Protein AF-A0A6S6XK52-F1 (afdb_monomer)

pLDDT: mean 87.44, std 11.64, range [36.91, 97.69]

Sequence (157 aa):
MDIIHEFITNQDIVKLVLSDPDPTEDIVDQLVGYTDKNGGRHDGVILPFLYVPNRIDNASTFICMDTTIRDSTATVQNLYVYINIFTEKSLMKYEKDGYYGTRMDILMTLINNIMIVPNKFGIGAFIPKEPRPYYPIQNYYGYTLTYVVPDFKWYKR

Nearest PDB structures (foldseek):
  2gjv-assembly1_A  TM=4.570E-01  e=1.502E-02  Salmonella enterica subsp. enterica serovar Typhimurium
  6kny-assembly1_A  TM=5.284E-01  e=1.061E+00  Akkermansia muciniphila ATCC BAA-835
  4ar8-assembly2_B  TM=4.569E-01  e=9.392E-01  Clostridium tetani
  4arf-assembly1_A  TM=4.534E-01  e=2.071E+00  Hathewaya histolytica

Radius of gyration: 16.31 Å; Cα contacts (8 Å, |Δi|>4): 291; chains: 1; bounding box: 46×41×41 Å

Solvent-accessible surface area (backbone atoms only — not comparable to full-atom values): 9122 Å² total; per-residue (Å²): 125,58,73,66,59,58,46,74,69,32,66,70,53,39,51,65,45,48,77,78,72,64,91,91,53,59,68,65,40,55,34,59,33,42,66,49,98,86,70,49,79,43,80,37,38,46,38,91,39,82,75,68,72,94,73,73,95,64,90,52,28,38,40,20,30,42,73,49,79,43,78,75,50,101,87,43,46,28,42,35,41,41,35,41,38,37,27,26,58,87,61,36,75,47,87,53,93,98,58,70,68,39,39,59,50,42,50,51,50,56,51,46,65,62,51,48,39,65,52,68,79,34,57,50,40,41,44,75,50,84,68,38,86,35,69,77,46,91,66,34,42,35,31,36,39,39,32,38,29,59,60,62,69,83,76,84,127

Foldseek 3Di:
DDLLVVQLPDPVNLCLFCVDDDPVDDSSCQQQWDQDPVRDTDHHQEEAADDQDPDDPDWGWHWYKYWDWDDPDPPKIKIKIKIDTKTQQVQQDDDDPPDDHTSQRSNVVVSQVVQQPAPPQFHGGWDWDDWDWDDSDPRMTHTIIMTMDMPGDDDDD

Mean predicted aligned error: 5.5 Å

Secondary structure (DSSP, 8-state):
--HHHHHHH-HHHHHHH-SS--TTS-HHHHHHEEE-TTS-EEE-SEESS----S--SS--EEEEEEEEEEESSSS-EEEEEEEEEEEEGGG-----TT--S-HHHHHHHHHHHHHTSTTSSSSS--EEPPPEEE--STTEEEEEEEEEEESPPP---

Structure (mmCIF, N/CA/C/O backbone):
data_AF-A0A6S6XK52-F1
#
_entry.id   AF-A0A6S6XK52-F1
#
loop_
_atom_site.group_PDB
_atom_site.id
_atom_site.type_symbol
_atom_site.label_atom_id
_atom_site.label_alt_id
_atom_site.label_comp_id
_atom_site.label_asym_id
_atom_site.label_entity_id
_atom_site.label_seq_id
_atom_site.pdbx_PDB_ins_code
_atom_site.Cartn_x
_atom_site.Cartn_y
_atom_site.Cartn_z
_atom_site.occupancy
_atom_site.B_iso_or_equiv
_atom_site.auth_seq_id
_atom_site.auth_comp_id
_atom_site.auth_asym_id
_atom_site.auth_atom_id
_atom_site.pdbx_PDB_model_num
ATOM 1 N N . MET A 1 1 ? -2.106 3.188 -17.271 1.00 51.25 1 MET A N 1
ATOM 2 C CA . MET A 1 1 ? -2.807 2.651 -16.089 1.00 51.25 1 MET A CA 1
ATOM 3 C C . MET A 1 1 ? -1.929 2.937 -14.884 1.00 51.25 1 MET A C 1
ATOM 5 O O . MET A 1 1 ? -0.730 2.708 -14.983 1.00 51.25 1 MET A O 1
ATOM 9 N N . ASP A 1 2 ? -2.483 3.560 -13.848 1.00 82.25 2 ASP A N 1
ATOM 10 C CA . ASP A 1 2 ? -1.755 4.080 -12.680 1.00 82.25 2 ASP A CA 1
ATOM 11 C C . ASP A 1 2 ? -1.714 3.017 -11.565 1.00 82.25 2 ASP A C 1
ATOM 13 O O . ASP A 1 2 ? -2.719 2.350 -11.328 1.00 82.25 2 ASP A O 1
ATOM 17 N N . ILE A 1 3 ? -0.573 2.840 -10.891 1.00 89.12 3 ILE A N 1
ATOM 18 C CA . ILE A 1 3 ? -0.414 1.880 -9.783 1.00 89.12 3 ILE A CA 1
ATOM 19 C C . ILE A 1 3 ? -1.384 2.217 -8.641 1.00 89.12 3 ILE A C 1
ATOM 21 O O . ILE A 1 3 ? -1.997 1.319 -8.070 1.00 89.12 3 ILE A O 1
ATOM 25 N N . ILE A 1 4 ? -1.595 3.504 -8.350 1.00 91.50 4 ILE A N 1
ATOM 26 C CA . ILE A 1 4 ? -2.536 3.923 -7.299 1.00 91.50 4 ILE A CA 1
ATOM 27 C C . ILE A 1 4 ? -3.961 3.504 -7.648 1.00 91.50 4 ILE A C 1
ATOM 29 O O . ILE A 1 4 ? -4.692 3.032 -6.779 1.00 91.50 4 ILE A O 1
ATOM 33 N N . HIS A 1 5 ? -4.340 3.606 -8.925 1.00 92.31 5 HIS A N 1
ATOM 34 C CA . HIS A 1 5 ? -5.663 3.190 -9.383 1.00 92.31 5 HIS A CA 1
ATOM 35 C C . HIS A 1 5 ? -5.928 1.698 -9.109 1.00 92.31 5 HIS A C 1
ATOM 37 O O . HIS A 1 5 ? -7.033 1.309 -8.736 1.00 92.31 5 HIS A O 1
ATOM 43 N N . GLU A 1 6 ? -4.905 0.855 -9.232 1.00 94.25 6 GLU A N 1
ATOM 44 C CA . GLU A 1 6 ? -5.000 -0.575 -8.922 1.00 94.25 6 GLU A CA 1
ATOM 45 C C . GLU A 1 6 ? -5.171 -0.849 -7.426 1.00 94.25 6 GLU A C 1
ATOM 47 O O . GLU A 1 6 ? -5.834 -1.811 -7.042 1.00 94.25 6 GLU A O 1
ATOM 52 N N . PHE A 1 7 ? -4.614 0.002 -6.565 1.00 95.19 7 PHE A N 1
ATOM 53 C CA . PHE A 1 7 ? -4.769 -0.137 -5.118 1.00 95.19 7 PHE A CA 1
ATOM 54 C C . PHE A 1 7 ? -6.152 0.320 -4.645 1.00 95.19 7 PHE A C 1
ATOM 56 O O . PHE A 1 7 ? -6.784 -0.398 -3.874 1.00 95.19 7 PHE A O 1
ATOM 63 N N . ILE A 1 8 ? -6.662 1.450 -5.149 1.00 94.88 8 ILE A N 1
ATOM 64 C CA . ILE A 1 8 ? -7.985 1.981 -4.760 1.00 94.88 8 ILE A CA 1
ATOM 65 C C . ILE A 1 8 ? -9.155 1.139 -5.290 1.00 94.88 8 ILE A C 1
ATOM 67 O O . ILE A 1 8 ? -10.249 1.186 -4.739 1.00 94.88 8 ILE A O 1
ATOM 71 N N . THR A 1 9 ? -8.951 0.367 -6.361 1.00 94.44 9 THR A N 1
ATOM 72 C CA . THR A 1 9 ? -9.994 -0.507 -6.928 1.00 94.44 9 THR A CA 1
ATOM 73 C C . THR A 1 9 ? -9.973 -1.919 -6.338 1.00 94.44 9 THR A C 1
ATOM 75 O O . THR A 1 9 ? -10.971 -2.641 -6.423 1.00 94.44 9 THR A O 1
ATOM 78 N N . ASN A 1 10 ? -8.872 -2.322 -5.694 1.00 95.75 10 ASN A N 1
ATOM 79 C CA . ASN A 1 10 ? -8.747 -3.631 -5.067 1.00 95.75 10 ASN A CA 1
ATOM 80 C C . ASN A 1 10 ? -9.458 -3.663 -3.705 1.00 95.75 10 ASN A C 1
ATOM 82 O O . ASN A 1 10 ? -8.958 -3.150 -2.708 1.00 95.75 10 ASN A O 1
ATOM 86 N N . GLN A 1 11 ? -10.604 -4.342 -3.648 1.00 94.88 11 GLN A N 1
ATOM 87 C CA . GLN A 1 11 ? -11.450 -4.411 -2.451 1.00 94.88 11 GLN A CA 1
ATOM 88 C C . GLN A 1 11 ? -10.757 -5.000 -1.217 1.00 94.88 11 GLN A C 1
ATOM 90 O O . GLN A 1 11 ? -11.100 -4.635 -0.093 1.00 94.88 11 GLN A O 1
ATOM 95 N N . ASP A 1 12 ? -9.790 -5.896 -1.400 1.00 95.19 12 ASP A N 1
ATOM 96 C CA . ASP A 1 12 ? -9.048 -6.467 -0.279 1.00 95.19 12 ASP A CA 1
ATOM 97 C C . ASP A 1 12 ? -8.061 -5.460 0.308 1.00 95.19 12 ASP A C 1
ATOM 99 O O . ASP A 1 12 ? -7.944 -5.365 1.528 1.00 95.19 12 ASP A O 1
ATOM 103 N N . ILE A 1 13 ? -7.409 -4.668 -0.547 1.00 96.69 13 ILE A N 1
ATOM 104 C CA . ILE A 1 13 ? -6.552 -3.560 -0.116 1.00 96.69 13 ILE A CA 1
ATOM 105 C C . ILE A 1 13 ? -7.395 -2.478 0.558 1.00 96.69 13 ILE A C 1
ATOM 107 O O . ILE A 1 13 ? -7.051 -2.059 1.659 1.00 96.69 13 ILE A O 1
ATOM 111 N N . VAL A 1 14 ? -8.519 -2.075 -0.044 1.00 95.62 14 VAL A N 1
ATOM 112 C CA . VAL A 1 14 ? -9.402 -1.031 0.503 1.00 95.62 14 VAL A CA 1
ATOM 113 C C . VAL A 1 14 ? -9.867 -1.382 1.917 1.00 95.62 14 VAL A C 1
ATOM 115 O O . VAL A 1 14 ? -9.701 -0.573 2.822 1.00 95.62 14 VAL A O 1
ATOM 118 N N . LYS A 1 15 ? -10.346 -2.611 2.149 1.00 93.50 15 LYS A N 1
ATOM 119 C CA . LYS A 1 15 ? -10.765 -3.074 3.488 1.00 93.50 15 LYS A CA 1
ATOM 120 C C . LYS A 1 15 ? -9.626 -3.101 4.511 1.00 93.50 15 LYS A C 1
ATOM 122 O O . LYS A 1 15 ? -9.868 -2.969 5.707 1.00 93.50 15 LYS A O 1
ATOM 127 N N . LEU A 1 16 ? -8.394 -3.321 4.055 1.00 94.12 16 LEU A N 1
ATOM 128 C CA . LEU A 1 16 ? -7.202 -3.345 4.902 1.00 94.12 16 LEU A CA 1
ATOM 129 C C . LEU A 1 16 ? -6.721 -1.948 5.287 1.00 94.12 16 LEU A C 1
ATOM 131 O O . LEU A 1 16 ? -6.191 -1.782 6.382 1.00 94.12 16 LEU A O 1
ATOM 135 N N . VAL A 1 17 ? -6.850 -0.961 4.402 1.00 93.94 17 VAL A N 1
ATOM 136 C CA . VAL A 1 17 ? -6.390 0.407 4.687 1.00 93.94 17 VAL A CA 1
ATOM 137 C C . VAL A 1 17 ? -7.477 1.264 5.329 1.00 93.94 17 VAL A C 1
ATOM 139 O O . VAL A 1 17 ? -7.176 2.097 6.177 1.00 93.94 17 VAL A O 1
ATOM 142 N N . LEU A 1 18 ? -8.741 1.001 4.993 1.00 91.38 18 LEU A N 1
ATOM 143 C CA . LEU A 1 18 ? -9.913 1.732 5.460 1.00 91.38 18 LEU A CA 1
ATOM 144 C C . LEU A 1 18 ? -10.851 0.766 6.199 1.00 91.38 18 LEU A C 1
ATOM 146 O O . LEU A 1 18 ? -11.796 0.219 5.636 1.00 91.38 18 LEU A O 1
ATOM 150 N N . SER A 1 19 ? -10.528 0.509 7.470 1.00 83.94 19 SER A N 1
ATOM 151 C CA . SER A 1 19 ? -11.235 -0.496 8.287 1.00 83.94 19 SER A CA 1
ATOM 152 C C . SER A 1 19 ? -12.616 -0.019 8.756 1.00 83.94 19 SER A C 1
ATOM 154 O O . SER A 1 19 ? -13.491 -0.846 8.997 1.00 83.94 19 SER A O 1
ATOM 156 N N . ASP A 1 20 ? -12.786 1.297 8.901 1.00 86.81 20 ASP A N 1
ATOM 157 C CA . ASP A 1 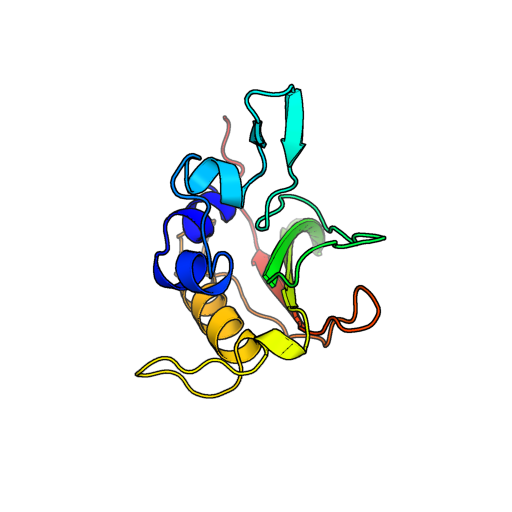20 ? -14.000 1.956 9.390 1.00 86.81 20 ASP A CA 1
ATOM 158 C C . ASP A 1 20 ? -14.259 3.221 8.547 1.00 86.81 20 ASP A C 1
ATOM 160 O O . ASP A 1 20 ? -13.824 4.312 8.923 1.00 86.81 20 ASP A O 1
ATOM 164 N N . PRO A 1 21 ? -14.819 3.073 7.330 1.00 89.00 21 PRO A N 1
ATOM 165 C CA . PRO A 1 21 ? -15.072 4.202 6.440 1.00 89.00 21 PRO A CA 1
ATOM 166 C C . PRO A 1 21 ? -16.201 5.093 6.968 1.00 89.00 21 PRO A C 1
ATOM 168 O O . PRO A 1 21 ? -17.235 4.593 7.413 1.00 89.00 21 PRO A O 1
ATOM 171 N N . ASP A 1 22 ? -16.051 6.409 6.821 1.00 88.69 22 ASP A N 1
ATOM 172 C CA . ASP A 1 22 ? -17.147 7.354 7.028 1.00 88.69 22 ASP A CA 1
ATOM 173 C C . ASP A 1 22 ? -18.228 7.098 5.961 1.00 88.69 22 ASP A C 1
ATOM 175 O O . ASP A 1 22 ? -17.952 7.232 4.766 1.00 88.69 22 ASP A O 1
ATOM 179 N N . PRO A 1 23 ? -19.462 6.719 6.341 1.00 89.12 23 PRO A N 1
ATOM 180 C CA . PRO A 1 23 ? -20.518 6.406 5.382 1.00 89.12 23 PRO A CA 1
ATOM 181 C C . PRO A 1 23 ? -21.060 7.641 4.648 1.00 89.12 23 PRO A C 1
ATOM 183 O O . PRO A 1 23 ? -21.874 7.496 3.736 1.00 89.12 23 PRO A O 1
ATOM 186 N N . THR A 1 24 ? -20.682 8.847 5.076 1.00 89.94 24 THR A N 1
ATOM 187 C CA . THR A 1 24 ? -21.136 10.114 4.493 1.00 89.94 24 THR A CA 1
ATOM 188 C C . THR A 1 24 ? -20.201 10.659 3.418 1.00 89.94 24 THR A C 1
ATOM 190 O O . THR A 1 24 ? -20.596 11.576 2.701 1.00 89.94 24 THR A O 1
ATOM 193 N N . GLU A 1 25 ? -19.017 10.066 3.272 1.00 89.50 25 GLU A N 1
ATOM 194 C CA . GLU A 1 25 ? -17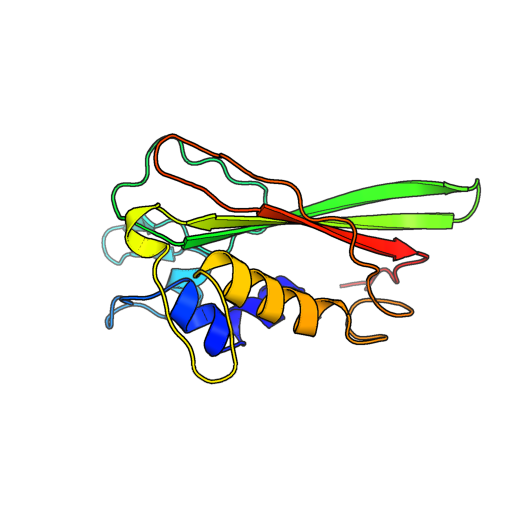.974 10.494 2.343 1.00 89.50 25 GLU A CA 1
ATOM 195 C C . GLU A 1 25 ? -17.677 9.391 1.318 1.00 89.50 25 GLU A C 1
ATOM 197 O O . GLU A 1 25 ? -17.824 8.197 1.596 1.00 89.50 25 GLU A O 1
ATOM 202 N N . ASP A 1 26 ? -17.241 9.766 0.115 1.00 93.50 26 ASP A N 1
ATOM 203 C CA . ASP A 1 26 ? -16.884 8.786 -0.914 1.00 93.50 26 ASP A CA 1
ATOM 204 C C . ASP A 1 26 ? -15.648 7.963 -0.500 1.00 93.50 26 ASP A C 1
ATOM 206 O O . ASP A 1 26 ? -14.703 8.464 0.111 1.00 93.50 26 ASP A O 1
ATOM 210 N N . ILE A 1 27 ? -15.650 6.664 -0.815 1.00 93.25 27 ILE A N 1
ATOM 211 C CA . ILE A 1 27 ? -14.569 5.753 -0.413 1.00 93.25 27 ILE A CA 1
ATOM 212 C C . ILE A 1 27 ? -13.247 6.128 -1.085 1.00 93.25 27 ILE A C 1
ATOM 214 O O . ILE A 1 27 ? -12.203 6.073 -0.441 1.00 93.25 27 ILE A O 1
ATOM 218 N N . VAL A 1 28 ? -13.263 6.497 -2.367 1.00 93.12 28 VAL A N 1
ATOM 219 C CA . VAL A 1 28 ? -12.044 6.893 -3.084 1.00 93.12 28 VAL A CA 1
ATOM 220 C C . VAL A 1 28 ? -11.497 8.181 -2.489 1.00 93.12 28 VAL A C 1
ATOM 222 O O . VAL A 1 28 ? -10.298 8.256 -2.223 1.00 93.12 28 VAL A O 1
ATOM 225 N N . ASP A 1 29 ? -12.372 9.138 -2.204 1.00 92.56 29 ASP A N 1
ATOM 226 C CA . ASP A 1 29 ? -12.023 10.402 -1.556 1.00 92.56 29 ASP A CA 1
ATOM 227 C C . ASP A 1 29 ? -11.386 10.182 -0.174 1.00 92.56 29 ASP A C 1
ATOM 229 O O . ASP A 1 29 ? -10.349 10.773 0.129 1.00 92.56 29 ASP A O 1
ATOM 233 N N . GLN A 1 30 ? -11.901 9.251 0.632 1.00 92.19 30 GLN A N 1
ATOM 234 C CA . GLN A 1 30 ? -11.277 8.852 1.902 1.00 92.19 30 GLN A CA 1
ATOM 235 C C . GLN A 1 30 ? -9.913 8.163 1.720 1.00 92.19 30 GLN A C 1
ATOM 237 O O . GLN A 1 30 ? -9.024 8.296 2.563 1.00 92.19 30 GLN A O 1
ATOM 242 N N . LEU A 1 31 ? -9.711 7.432 0.619 1.00 93.44 3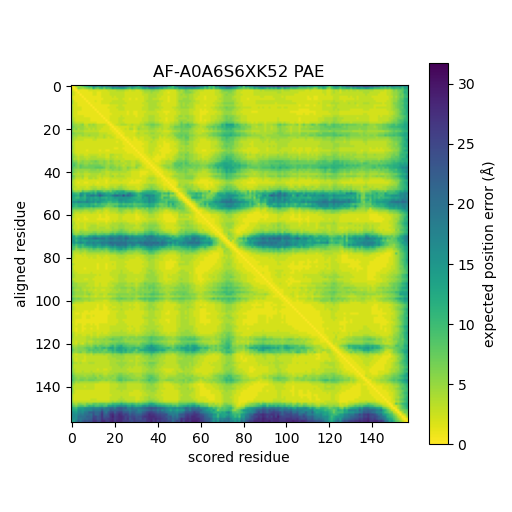1 LEU A N 1
ATOM 243 C CA . LEU A 1 31 ? -8.438 6.770 0.327 1.00 93.44 31 LEU A CA 1
ATOM 244 C C . LEU A 1 31 ? -7.355 7.759 -0.111 1.00 93.44 31 LEU A C 1
ATOM 246 O O . LEU A 1 31 ? -6.211 7.598 0.308 1.00 93.44 31 LEU A O 1
ATOM 250 N N . VAL A 1 32 ? -7.682 8.760 -0.934 1.00 92.38 32 VAL A N 1
ATOM 251 C CA . VAL A 1 32 ? -6.691 9.685 -1.530 1.00 92.38 32 VAL A CA 1
ATOM 252 C C . VAL A 1 32 ? -6.667 11.079 -0.890 1.00 92.38 32 VAL A C 1
ATOM 254 O O . VAL A 1 32 ? -5.751 11.863 -1.147 1.00 92.38 32 VAL A O 1
ATOM 257 N N . GLY A 1 33 ? -7.629 11.367 -0.016 1.00 90.00 33 GLY A N 1
ATOM 258 C CA . GLY A 1 33 ? -7.777 12.611 0.731 1.00 90.00 33 GLY A CA 1
ATOM 259 C C . GLY A 1 33 ? -8.790 13.566 0.101 1.00 90.00 33 GLY A C 1
ATOM 260 O O . GLY A 1 33 ? -8.816 13.769 -1.114 1.00 90.00 33 GLY A O 1
ATOM 261 N N . TYR A 1 34 ? -9.572 14.234 0.945 1.00 89.69 34 TYR A N 1
ATOM 262 C CA . TYR A 1 34 ? -10.714 15.055 0.541 1.00 89.69 34 TYR A CA 1
ATOM 263 C C . TYR A 1 34 ? -10.820 16.336 1.372 1.00 89.69 34 TYR A C 1
ATOM 265 O O . TYR A 1 34 ? -10.004 16.600 2.260 1.00 89.69 34 TYR A O 1
ATOM 273 N N . THR A 1 35 ? -11.782 17.183 1.020 1.00 89.00 35 THR A N 1
ATOM 274 C CA . THR A 1 35 ? -12.158 18.348 1.821 1.00 89.00 35 THR A CA 1
ATOM 275 C C . THR A 1 35 ? -13.594 18.150 2.265 1.00 89.00 35 THR A C 1
ATOM 277 O O . THR A 1 35 ? -14.470 18.003 1.416 1.00 89.00 35 THR A O 1
ATOM 280 N N . ASP A 1 36 ? -13.827 18.133 3.574 1.00 87.31 36 ASP A N 1
ATOM 281 C CA . ASP A 1 36 ? -15.165 17.930 4.116 1.00 87.31 36 ASP A CA 1
ATOM 282 C C . ASP A 1 36 ? -16.080 19.140 3.851 1.00 87.31 36 ASP A C 1
ATOM 284 O O . ASP A 1 36 ? -15.651 20.239 3.480 1.00 87.31 36 ASP A O 1
ATOM 288 N N . LYS A 1 37 ? -17.377 18.953 4.096 1.00 85.50 37 LYS A N 1
ATOM 289 C CA . LYS A 1 37 ? -18.404 20.005 3.979 1.00 85.50 37 LYS A CA 1
ATOM 290 C C . LYS A 1 37 ? -18.161 21.252 4.843 1.00 85.50 37 LYS A C 1
ATOM 292 O O . LYS A 1 37 ? -18.768 22.288 4.585 1.00 85.50 37 LYS A O 1
ATOM 297 N N . ASN A 1 38 ? -17.308 21.162 5.863 1.00 87.56 38 ASN A N 1
ATOM 298 C CA . ASN A 1 38 ? -16.932 22.267 6.744 1.00 87.56 38 ASN A CA 1
ATOM 299 C C . ASN A 1 38 ? -15.631 22.961 6.291 1.00 87.56 38 ASN A C 1
ATOM 301 O O . ASN A 1 38 ? -15.187 23.906 6.945 1.00 87.56 38 ASN A O 1
ATOM 305 N N . GLY A 1 39 ? -15.024 22.523 5.183 1.00 86.06 39 GLY A N 1
ATOM 306 C CA . GLY A 1 39 ? -13.770 23.056 4.653 1.00 86.06 39 GLY A CA 1
ATOM 307 C C . GLY A 1 39 ? -12.508 22.457 5.284 1.00 86.06 39 GLY A C 1
ATOM 308 O O . GLY A 1 39 ? -11.413 22.957 5.026 1.00 86.06 39 GLY A O 1
ATOM 309 N N . GLY A 1 40 ? -12.632 21.410 6.103 1.00 86.69 40 GLY A N 1
ATOM 310 C CA . GLY A 1 40 ? -11.508 20.686 6.691 1.00 86.69 40 GLY A CA 1
ATOM 311 C C . GLY A 1 40 ? -10.826 19.778 5.668 1.00 86.69 40 GLY A C 1
ATOM 312 O O . GLY A 1 40 ? -11.486 18.996 4.989 1.00 86.69 40 GLY A O 1
ATOM 313 N N . ARG A 1 41 ? -9.496 19.874 5.546 1.00 85.25 41 ARG A N 1
ATOM 314 C CA . ARG A 1 41 ? -8.691 18.966 4.715 1.00 85.25 41 ARG A CA 1
ATOM 315 C C . ARG A 1 41 ? -8.441 17.670 5.487 1.00 85.25 41 ARG A C 1
ATOM 317 O O . ARG A 1 41 ? -7.853 17.718 6.565 1.00 85.25 41 ARG A O 1
ATOM 324 N N . HIS A 1 42 ? -8.822 16.542 4.900 1.00 85.44 42 HIS A N 1
ATOM 325 C CA . HIS A 1 42 ? -8.524 15.206 5.411 1.00 85.44 42 HIS A CA 1
ATOM 326 C C . HIS A 1 42 ? -7.483 14.545 4.516 1.00 85.44 42 HIS A C 1
ATOM 328 O O . HIS A 1 42 ? -7.658 14.465 3.296 1.00 85.44 42 HIS A O 1
ATOM 334 N N . ASP A 1 43 ? -6.388 14.096 5.121 1.00 85.19 43 ASP A N 1
ATOM 335 C CA . ASP A 1 43 ? -5.380 13.311 4.417 1.00 85.19 43 ASP A CA 1
ATOM 336 C C . ASP A 1 43 ? -5.935 11.914 4.108 1.00 85.19 43 ASP A C 1
ATOM 338 O O . ASP A 1 43 ? -6.641 11.314 4.918 1.00 85.19 43 ASP A O 1
ATOM 342 N N . GLY A 1 44 ? -5.600 11.394 2.929 1.00 90.19 44 GLY A N 1
ATOM 343 C CA . GLY A 1 44 ? -5.898 10.013 2.569 1.00 90.19 44 GLY A CA 1
ATOM 344 C C . GLY A 1 44 ? -4.939 9.018 3.221 1.00 90.19 44 GLY A C 1
ATOM 345 O O . GLY A 1 44 ? -3.941 9.378 3.850 1.00 90.19 44 GLY A O 1
ATOM 346 N N . VAL A 1 45 ? -5.208 7.734 3.002 1.00 92.56 45 VAL A N 1
ATOM 347 C CA . VAL A 1 45 ? -4.350 6.621 3.439 1.00 92.56 45 VAL A CA 1
ATOM 348 C C . VAL A 1 45 ? -3.526 6.002 2.304 1.00 92.56 45 VAL A C 1
ATOM 350 O O . VAL A 1 45 ? -2.603 5.232 2.568 1.00 92.56 45 VAL A O 1
ATOM 353 N N . ILE A 1 46 ? -3.810 6.354 1.047 1.00 94.19 46 ILE A N 1
ATOM 354 C CA . ILE A 1 46 ? -3.046 5.972 -0.146 1.00 94.19 46 ILE A CA 1
ATOM 355 C C . ILE A 1 46 ? -2.489 7.241 -0.795 1.00 94.19 46 ILE A C 1
ATOM 357 O O . ILE A 1 46 ? -3.230 8.025 -1.385 1.00 94.19 46 ILE A O 1
ATOM 361 N N . LEU A 1 47 ? -1.174 7.445 -0.693 1.00 91.38 47 LEU A N 1
ATOM 362 C CA . LEU A 1 47 ? -0.526 8.717 -1.022 1.00 91.38 47 LEU A CA 1
ATOM 363 C C . LEU A 1 47 ? 0.514 8.571 -2.153 1.00 91.38 47 LEU A C 1
ATOM 365 O O . LEU A 1 47 ? 1.343 7.656 -2.103 1.00 91.38 47 LEU A O 1
ATOM 369 N N . PRO A 1 48 ? 0.533 9.484 -3.150 1.00 89.88 48 PRO A N 1
ATOM 370 C CA . PRO A 1 48 ? 1.479 9.482 -4.276 1.00 89.88 48 PRO A CA 1
ATOM 371 C C . PRO A 1 48 ? 2.847 10.100 -3.935 1.00 89.88 48 PRO A C 1
ATOM 373 O O . PRO A 1 48 ? 3.522 10.646 -4.806 1.00 89.88 48 PRO A O 1
ATOM 376 N N . PHE A 1 49 ? 3.229 10.091 -2.662 1.00 86.31 49 PHE A N 1
ATOM 377 C CA . PHE A 1 49 ? 4.529 10.543 -2.183 1.00 86.31 49 PHE A CA 1
ATOM 378 C C . PHE A 1 49 ? 4.884 9.782 -0.909 1.00 86.31 49 PHE A C 1
ATOM 380 O O . PHE A 1 49 ? 4.003 9.288 -0.200 1.00 86.31 49 PHE A O 1
ATOM 387 N N . LEU A 1 50 ? 6.178 9.704 -0.586 1.00 79.00 50 LEU A N 1
ATOM 388 C CA . LEU A 1 50 ? 6.605 9.188 0.713 1.00 79.00 50 LEU A CA 1
ATOM 389 C C . LEU A 1 50 ? 6.140 10.158 1.801 1.00 79.00 50 LEU A C 1
ATOM 391 O O . LEU A 1 50 ? 6.645 11.274 1.915 1.00 79.00 50 LEU A O 1
ATOM 395 N N . TYR A 1 51 ? 5.161 9.730 2.588 1.00 70.44 51 TYR A N 1
ATOM 396 C CA . TYR A 1 51 ? 4.595 10.518 3.669 1.00 70.44 51 TYR A CA 1
ATOM 397 C C . TYR A 1 51 ? 5.100 10.008 5.016 1.00 70.44 51 TYR A C 1
ATOM 399 O O . TYR A 1 51 ? 5.089 8.807 5.288 1.00 70.44 51 TYR A O 1
ATOM 407 N N . VAL A 1 52 ? 5.531 10.942 5.864 1.00 66.94 52 VAL A N 1
ATOM 408 C CA . VAL A 1 52 ? 5.827 10.702 7.278 1.00 66.94 52 VAL A CA 1
ATOM 409 C C . VAL A 1 52 ? 4.986 11.697 8.076 1.00 66.94 52 VAL A C 1
ATOM 411 O O . VAL A 1 52 ? 5.367 12.865 8.177 1.00 66.94 52 VAL A O 1
ATOM 414 N N . PRO A 1 53 ? 3.821 11.286 8.595 1.00 66.62 53 PRO A N 1
ATOM 415 C CA . PRO A 1 53 ? 2.997 12.164 9.412 1.00 66.62 53 PRO A CA 1
ATOM 416 C C . PRO A 1 53 ? 3.705 12.458 10.730 1.00 66.62 53 PRO A C 1
ATOM 418 O O . PRO A 1 53 ? 4.159 11.542 11.407 1.00 66.62 53 PRO A O 1
ATOM 421 N N . ASN A 1 54 ? 3.740 13.724 11.146 1.00 62.16 54 ASN A N 1
ATOM 422 C CA . ASN A 1 54 ? 4.251 14.089 12.473 1.00 62.16 54 ASN A CA 1
ATOM 423 C C . ASN A 1 54 ? 3.268 13.721 13.597 1.00 62.16 54 ASN A C 1
ATOM 425 O O . ASN A 1 54 ? 3.675 13.517 14.739 1.00 62.16 54 ASN A O 1
ATOM 429 N N . ARG A 1 55 ? 1.971 13.651 13.280 1.00 63.31 55 ARG A N 1
ATOM 430 C CA . ARG A 1 55 ? 0.892 13.280 14.195 1.00 63.31 55 ARG A CA 1
ATOM 431 C C . ARG A 1 55 ? -0.235 12.646 13.385 1.00 63.31 55 ARG A C 1
ATOM 433 O O . ARG A 1 55 ? -0.628 13.202 12.368 1.00 63.31 55 ARG A O 1
ATOM 440 N N . ILE A 1 56 ? -0.736 11.504 13.843 1.00 70.69 56 ILE A N 1
ATOM 441 C CA . ILE A 1 56 ? -1.931 10.863 13.293 1.00 70.69 56 ILE A CA 1
ATOM 442 C C . ILE A 1 56 ? -2.913 10.734 14.451 1.00 70.69 56 ILE A C 1
ATOM 444 O O . ILE A 1 56 ? -2.591 10.098 15.454 1.00 70.69 56 ILE A O 1
ATOM 448 N N . ASP A 1 57 ? -4.069 11.384 14.339 1.00 70.75 57 ASP A N 1
ATOM 449 C CA . ASP A 1 57 ? -5.049 11.423 15.428 1.00 70.75 57 ASP A CA 1
ATOM 450 C C . ASP A 1 57 ? -5.805 10.095 15.590 1.00 70.75 57 ASP A C 1
ATOM 452 O O . ASP A 1 57 ? -6.171 9.736 16.707 1.00 70.75 57 ASP A O 1
ATOM 456 N N . ASN A 1 58 ? -5.954 9.330 14.505 1.00 80.62 58 ASN A N 1
ATOM 457 C CA . ASN A 1 58 ? -6.604 8.020 14.498 1.00 80.62 58 ASN A CA 1
ATOM 458 C C . ASN A 1 58 ? -5.617 6.912 14.110 1.00 80.62 58 ASN A C 1
ATOM 460 O O . ASN A 1 58 ? -4.717 7.114 13.298 1.00 80.62 58 ASN A O 1
ATOM 464 N N . ALA A 1 59 ? -5.772 5.720 14.687 1.00 87.31 59 ALA A N 1
ATOM 465 C CA . ALA A 1 59 ? -4.985 4.565 14.271 1.00 87.31 59 ALA A CA 1
ATOM 466 C C . ALA A 1 59 ? -5.359 4.188 12.829 1.00 87.31 59 ALA A C 1
ATOM 468 O O . ALA A 1 59 ? -6.517 3.875 12.561 1.00 87.31 59 ALA A O 1
ATOM 469 N N . SER A 1 60 ? -4.378 4.197 11.923 1.00 90.94 60 SER A N 1
ATOM 470 C CA . SER A 1 60 ? -4.609 3.967 10.493 1.00 90.94 60 SER A CA 1
ATOM 471 C C . SER A 1 60 ? -3.546 3.058 9.872 1.00 90.94 60 SER A C 1
ATOM 473 O O . SER A 1 60 ? -2.484 2.798 10.449 1.00 90.94 60 SER A O 1
ATOM 475 N N . THR A 1 61 ? -3.837 2.564 8.672 1.00 94.62 61 THR A N 1
ATOM 476 C CA . THR A 1 61 ? -2.905 1.813 7.829 1.00 94.62 61 THR A CA 1
ATOM 477 C C . THR A 1 61 ? -2.679 2.589 6.538 1.00 94.62 61 THR A C 1
ATOM 479 O O . THR A 1 61 ? -3.642 2.962 5.882 1.00 94.62 61 THR A O 1
ATOM 482 N N . PHE A 1 62 ? -1.422 2.808 6.161 1.00 94.69 62 PHE A N 1
ATOM 483 C CA . PHE A 1 62 ? -1.036 3.666 5.045 1.00 94.69 62 PHE A CA 1
ATOM 484 C C . PHE A 1 62 ? -0.299 2.897 3.953 1.00 94.69 62 PHE A C 1
ATOM 486 O O . PHE A 1 62 ? 0.463 1.965 4.227 1.00 94.69 62 PHE A O 1
ATOM 493 N N . ILE A 1 63 ? -0.480 3.364 2.719 1.00 96.00 63 ILE A N 1
ATOM 494 C CA . ILE A 1 63 ? 0.304 3.008 1.538 1.00 96.00 63 ILE A CA 1
ATOM 495 C C . ILE A 1 63 ? 0.831 4.311 0.942 1.00 96.00 63 ILE A C 1
ATOM 497 O O . ILE A 1 63 ? 0.070 5.143 0.464 1.00 96.00 63 ILE A O 1
ATOM 501 N N . CYS A 1 64 ? 2.141 4.499 0.958 1.00 94.56 64 CYS A N 1
ATOM 502 C CA . CYS A 1 64 ? 2.792 5.674 0.388 1.00 94.56 64 CYS A CA 1
ATOM 503 C C . CYS A 1 64 ? 3.702 5.224 -0.743 1.00 94.56 64 CYS A C 1
ATOM 505 O O . CYS A 1 64 ? 4.524 4.331 -0.541 1.00 94.56 64 CYS A O 1
ATOM 507 N N . MET A 1 65 ? 3.569 5.821 -1.920 1.00 92.62 65 MET A N 1
ATOM 508 C CA . MET A 1 65 ? 4.316 5.411 -3.103 1.00 92.62 65 MET A CA 1
ATOM 509 C C . MET A 1 65 ? 5.143 6.562 -3.657 1.00 92.62 65 MET A C 1
ATOM 511 O O . MET A 1 65 ? 4.671 7.688 -3.741 1.00 92.62 65 MET A O 1
ATOM 515 N N . ASP A 1 66 ? 6.357 6.254 -4.093 1.00 91.44 66 ASP A N 1
ATOM 516 C CA . ASP A 1 66 ? 7.187 7.167 -4.871 1.00 91.44 66 ASP A CA 1
ATOM 517 C C . ASP A 1 66 ? 7.993 6.389 -5.915 1.00 91.44 66 ASP A C 1
ATOM 519 O O . ASP A 1 66 ? 8.178 5.171 -5.814 1.00 91.44 66 ASP A O 1
ATOM 523 N N . THR A 1 67 ? 8.473 7.082 -6.940 1.00 89.75 67 THR A N 1
ATOM 524 C CA . THR A 1 67 ? 9.235 6.478 -8.029 1.00 89.75 67 THR A CA 1
ATOM 525 C C . THR A 1 67 ? 10.523 7.238 -8.293 1.00 89.75 67 THR A C 1
ATOM 527 O O . THR A 1 67 ? 10.542 8.463 -8.310 1.00 89.75 67 THR A O 1
ATOM 530 N N . THR A 1 68 ? 11.614 6.515 -8.547 1.00 89.25 68 THR A N 1
ATOM 531 C CA . THR A 1 68 ? 12.868 7.122 -9.013 1.00 89.25 68 THR A CA 1
ATOM 532 C C . THR A 1 68 ? 13.398 6.392 -10.233 1.00 89.25 68 THR A C 1
ATOM 534 O O . THR A 1 68 ? 13.204 5.188 -10.388 1.00 89.25 68 THR A O 1
ATOM 537 N N . ILE A 1 69 ? 14.077 7.122 -11.113 1.00 86.38 69 ILE A N 1
ATOM 538 C CA . ILE A 1 69 ? 14.764 6.550 -12.270 1.00 86.38 69 ILE A CA 1
ATOM 539 C C . ILE A 1 69 ? 16.241 6.430 -11.913 1.00 86.38 69 ILE A C 1
ATOM 541 O O . ILE A 1 69 ? 16.830 7.362 -11.363 1.00 86.38 69 ILE A O 1
ATOM 545 N N . ARG A 1 70 ? 16.836 5.274 -12.200 1.00 83.69 70 ARG A N 1
ATOM 546 C CA . ARG A 1 70 ? 18.272 5.047 -12.030 1.00 83.6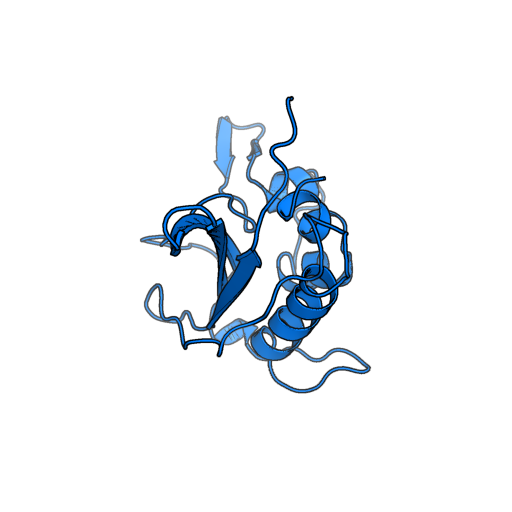9 70 ARG A CA 1
ATOM 547 C C . ARG A 1 70 ? 18.855 4.463 -13.300 1.00 83.69 70 ARG A C 1
ATOM 549 O O . ARG A 1 70 ? 18.285 3.534 -13.872 1.00 83.69 70 ARG A O 1
ATOM 556 N N . ASP A 1 71 ? 20.013 4.964 -13.697 1.00 76.06 71 ASP A N 1
ATOM 557 C CA . ASP A 1 71 ? 20.733 4.416 -14.838 1.00 76.06 71 ASP A CA 1
ATOM 558 C C . ASP A 1 71 ? 21.276 3.026 -14.480 1.00 76.06 71 ASP A C 1
ATOM 560 O O . ASP A 1 71 ? 21.928 2.833 -13.451 1.00 76.06 71 ASP A O 1
ATOM 564 N N . SER A 1 72 ? 20.963 2.036 -15.315 1.00 70.38 72 SER A N 1
ATOM 565 C CA . SER A 1 72 ? 21.480 0.670 -15.188 1.00 70.38 72 SER A CA 1
ATOM 566 C C . SER A 1 72 ? 22.710 0.459 -16.063 1.00 70.38 72 SER A C 1
ATOM 568 O O . SER A 1 72 ? 23.624 -0.269 -15.686 1.00 70.38 72 SER A O 1
ATOM 570 N N . THR A 1 73 ? 22.712 1.070 -17.247 1.00 73.75 73 THR A N 1
ATOM 571 C CA . THR A 1 73 ? 23.833 1.148 -18.193 1.00 73.75 73 THR A CA 1
ATOM 572 C C . THR A 1 73 ? 23.776 2.506 -18.902 1.00 73.75 73 THR A C 1
ATOM 574 O O . THR A 1 73 ? 22.864 3.289 -18.653 1.00 73.75 73 THR A O 1
ATOM 577 N N . ALA A 1 74 ? 24.701 2.782 -19.828 1.00 72.50 74 ALA A N 1
ATOM 578 C CA . ALA A 1 74 ? 24.667 4.008 -20.633 1.00 72.50 74 ALA A CA 1
ATOM 579 C C . ALA A 1 74 ? 23.401 4.150 -21.510 1.00 72.50 74 ALA A C 1
ATOM 581 O O . ALA A 1 74 ? 23.121 5.245 -21.988 1.00 72.50 74 ALA A O 1
ATOM 582 N N . THR A 1 75 ? 22.654 3.063 -21.744 1.00 70.69 75 THR A N 1
ATOM 583 C CA . THR A 1 75 ? 21.479 3.045 -22.634 1.00 70.69 75 THR A CA 1
ATOM 584 C C . THR A 1 75 ? 20.200 2.523 -21.982 1.00 70.69 75 THR A C 1
ATOM 586 O O . THR A 1 75 ? 19.147 2.611 -22.603 1.00 70.69 75 THR A O 1
ATOM 589 N N . VAL A 1 76 ? 20.270 1.975 -20.763 1.00 72.44 76 VAL A N 1
ATOM 590 C CA . VAL A 1 76 ? 19.128 1.364 -20.060 1.00 72.44 76 VAL A CA 1
ATOM 591 C C . VAL A 1 76 ? 18.877 2.099 -18.754 1.00 72.44 76 VAL A C 1
ATOM 593 O O . VAL A 1 76 ? 19.765 2.174 -17.898 1.00 72.44 76 VAL A O 1
ATOM 596 N N . GLN A 1 77 ? 17.644 2.569 -18.580 1.00 79.62 77 GLN A N 1
ATOM 597 C CA . GLN A 1 77 ? 17.163 3.174 -17.344 1.00 79.62 77 GLN A CA 1
ATOM 598 C C . GLN A 1 77 ? 16.187 2.231 -16.643 1.00 79.62 77 GLN A C 1
ATOM 600 O O . GLN A 1 77 ? 15.263 1.691 -17.251 1.00 79.62 77 GLN A O 1
ATOM 605 N N . ASN A 1 78 ? 16.384 2.060 -15.341 1.00 85.50 78 ASN A N 1
ATOM 606 C CA . ASN A 1 78 ? 15.497 1.291 -14.486 1.00 85.50 78 ASN A CA 1
ATOM 607 C C . ASN A 1 78 ? 14.571 2.240 -13.730 1.00 85.50 78 ASN A C 1
ATOM 609 O O . ASN A 1 78 ? 15.032 3.172 -13.065 1.00 85.50 78 ASN A O 1
ATOM 613 N N . LEU A 1 79 ? 13.273 1.955 -13.770 1.00 87.19 79 LEU A N 1
ATOM 614 C CA . LEU A 1 79 ? 12.309 2.582 -12.878 1.00 87.19 79 LEU A CA 1
ATOM 615 C C . LEU A 1 79 ? 12.263 1.791 -11.572 1.00 87.19 79 LEU A C 1
ATOM 617 O O . LEU A 1 79 ? 12.015 0.583 -11.567 1.00 87.19 79 LEU A O 1
ATOM 621 N N . TYR A 1 80 ? 12.492 2.491 -10.470 1.00 91.38 80 TYR A N 1
ATOM 622 C CA . TYR A 1 80 ? 12.315 1.990 -9.119 1.00 91.38 80 TYR A CA 1
ATOM 623 C C . TYR A 1 80 ? 11.008 2.534 -8.567 1.00 91.38 80 TYR A C 1
ATOM 625 O O . TYR A 1 80 ? 10.813 3.746 -8.540 1.00 91.38 80 TYR A O 1
ATOM 633 N N . VAL A 1 81 ? 10.149 1.645 -8.085 1.00 92.50 81 VAL A N 1
ATOM 634 C CA . VAL A 1 81 ? 8.939 1.998 -7.341 1.00 92.50 81 VAL A CA 1
ATOM 635 C C . VAL A 1 81 ? 9.171 1.626 -5.884 1.00 92.50 81 VAL A C 1
ATOM 637 O O . VAL A 1 81 ? 9.463 0.467 -5.579 1.00 92.50 81 VAL A O 1
ATOM 640 N N . TYR A 1 82 ? 9.054 2.609 -4.998 1.00 94.75 82 TYR A N 1
ATOM 641 C CA . TYR A 1 82 ? 9.117 2.435 -3.552 1.00 94.75 82 TYR A CA 1
ATOM 642 C C . TYR A 1 82 ? 7.707 2.548 -3.007 1.00 94.75 82 TYR A C 1
ATOM 644 O O . TYR A 1 82 ? 7.028 3.539 -3.255 1.00 94.75 82 TYR A O 1
ATOM 652 N N . ILE A 1 83 ? 7.277 1.536 -2.266 1.00 96.25 83 ILE A N 1
ATOM 653 C CA . ILE A 1 83 ? 5.976 1.514 -1.611 1.00 96.25 83 ILE A CA 1
ATOM 654 C C . ILE A 1 83 ? 6.226 1.298 -0.126 1.00 96.25 83 ILE A C 1
ATOM 656 O O . ILE A 1 83 ? 6.612 0.209 0.293 1.00 96.25 83 ILE A O 1
ATOM 660 N N . ASN A 1 84 ? 6.021 2.337 0.673 1.00 96.25 84 ASN A N 1
ATOM 661 C CA . ASN A 1 84 ? 6.001 2.223 2.120 1.00 96.25 84 ASN A CA 1
ATOM 662 C C . ASN A 1 84 ? 4.599 1.808 2.549 1.00 96.25 84 ASN A C 1
ATOM 664 O O . ASN A 1 84 ? 3.647 2.571 2.397 1.00 96.25 84 ASN A O 1
ATOM 668 N N . ILE A 1 85 ? 4.493 0.611 3.110 1.00 96.81 85 ILE A N 1
ATOM 669 C CA . ILE A 1 85 ? 3.307 0.158 3.824 1.00 96.81 85 ILE A CA 1
ATOM 670 C C . ILE A 1 85 ? 3.586 0.203 5.314 1.00 96.81 85 ILE A C 1
ATOM 672 O O . ILE A 1 85 ? 4.640 -0.243 5.766 1.00 96.81 85 ILE A O 1
ATOM 676 N N . PHE A 1 86 ? 2.672 0.767 6.089 1.00 95.62 86 PHE A N 1
ATOM 677 C CA . PHE A 1 86 ? 2.822 0.816 7.537 1.00 95.62 86 PHE A CA 1
ATOM 678 C C . PHE A 1 86 ? 1.477 0.947 8.224 1.00 95.62 86 PHE A C 1
ATOM 680 O O . PHE A 1 86 ? 0.545 1.552 7.704 1.00 95.62 86 PHE A O 1
ATOM 687 N N . THR A 1 87 ? 1.382 0.386 9.420 1.00 94.88 87 THR A N 1
ATOM 688 C CA . THR A 1 87 ? 0.178 0.454 10.236 1.00 94.88 87 THR A CA 1
ATOM 689 C C . THR A 1 87 ? 0.522 0.791 11.668 1.00 94.88 87 THR A C 1
ATOM 691 O O . THR A 1 87 ? 1.618 0.489 12.152 1.00 94.88 87 THR A O 1
ATOM 694 N N . GLU A 1 88 ? -0.438 1.399 12.352 1.00 93.88 88 GLU A N 1
ATOM 695 C CA . GLU A 1 88 ? -0.392 1.526 13.799 1.00 93.88 88 GLU A CA 1
ATOM 696 C C . GLU A 1 88 ? -0.379 0.115 14.424 1.00 93.88 88 GLU A C 1
ATOM 698 O O . GLU A 1 88 ? -1.049 -0.804 13.937 1.00 93.88 88 GLU A O 1
ATOM 703 N N . LYS A 1 89 ? 0.439 -0.090 15.461 1.00 94.06 89 LYS A N 1
ATOM 704 C CA . LYS A 1 89 ? 0.715 -1.411 16.046 1.00 94.06 89 LYS A CA 1
ATOM 705 C C . LYS A 1 89 ? -0.526 -2.108 16.613 1.00 94.06 89 LYS A C 1
ATOM 707 O O . LYS A 1 89 ? -0.575 -3.335 16.556 1.00 94.06 89 LYS A O 1
ATOM 712 N N . SER A 1 90 ? -1.520 -1.385 17.128 1.00 93.81 90 SER A N 1
ATOM 713 C CA . SER A 1 90 ? -2.788 -1.969 17.597 1.00 93.81 90 SER A CA 1
ATOM 714 C C . SER A 1 90 ? -3.609 -2.588 16.463 1.00 93.81 90 SER A C 1
ATOM 716 O O . SER A 1 90 ? -4.328 -3.560 16.689 1.00 93.81 90 SER A O 1
ATOM 718 N N . LEU A 1 91 ? -3.432 -2.110 15.228 1.00 94.62 91 LEU A N 1
ATOM 719 C CA . LEU A 1 91 ? -4.089 -2.651 14.036 1.00 94.62 91 LEU A CA 1
ATOM 720 C C . LEU A 1 91 ? -3.327 -3.822 13.396 1.00 94.62 91 LEU A C 1
ATOM 722 O O . LEU A 1 91 ? -3.820 -4.425 12.442 1.00 94.62 91 LEU A O 1
ATOM 726 N N . MET A 1 92 ? -2.131 -4.159 13.890 1.00 95.19 92 MET A N 1
ATOM 727 C CA . MET A 1 92 ? -1.248 -5.161 13.278 1.00 95.19 92 MET A CA 1
ATOM 728 C C . MET A 1 92 ? -1.890 -6.550 13.189 1.00 95.19 92 MET A C 1
ATOM 730 O O . MET A 1 92 ? -1.660 -7.285 12.225 1.00 95.19 92 MET A O 1
ATOM 734 N N . LYS A 1 93 ? -2.690 -6.914 14.198 1.00 94.44 93 LYS A N 1
ATOM 735 C CA . LYS A 1 93 ? -3.435 -8.171 14.199 1.00 94.44 93 LYS A CA 1
ATOM 736 C C . LYS A 1 93 ? -4.610 -8.052 13.230 1.00 94.44 93 LYS A C 1
ATOM 738 O O . LYS A 1 93 ? -5.521 -7.257 13.440 1.00 94.44 93 LYS A O 1
ATOM 743 N N . TYR A 1 94 ? -4.584 -8.864 12.184 1.00 93.50 94 TYR A N 1
ATOM 744 C CA . TYR A 1 94 ? -5.641 -8.968 11.189 1.00 93.50 94 TYR A CA 1
ATOM 745 C C . TYR A 1 94 ? -5.583 -10.365 10.574 1.00 93.50 94 TYR A C 1
ATOM 747 O O . TYR A 1 94 ? -4.492 -10.879 10.341 1.00 93.50 94 TYR A O 1
ATOM 755 N N . GLU A 1 95 ? -6.740 -10.968 10.326 1.00 92.00 95 GLU A N 1
ATOM 756 C CA . GLU A 1 95 ? -6.857 -12.307 9.749 1.00 92.00 95 GLU A CA 1
ATOM 757 C C . GLU A 1 95 ? -7.721 -12.235 8.487 1.00 92.00 95 GLU A C 1
ATOM 759 O O . GLU A 1 95 ? -8.726 -11.523 8.447 1.00 92.00 95 GLU A O 1
ATOM 764 N N . LYS A 1 96 ? -7.306 -12.959 7.444 1.00 92.25 96 LYS A N 1
ATOM 765 C CA . LYS A 1 96 ? -8.016 -13.062 6.167 1.00 92.25 96 LYS A CA 1
ATOM 766 C C . LYS A 1 96 ? -7.868 -14.474 5.620 1.00 92.25 96 LYS A C 1
ATOM 768 O O . LYS A 1 96 ? -6.748 -14.964 5.485 1.00 92.25 96 LYS A O 1
ATOM 773 N N . ASP A 1 97 ? -8.987 -15.092 5.258 1.00 93.50 97 ASP A N 1
ATOM 774 C CA . ASP A 1 97 ? -9.007 -16.446 4.701 1.00 93.50 97 ASP A CA 1
ATOM 775 C C . ASP A 1 97 ? -8.094 -16.571 3.476 1.00 93.50 97 ASP A C 1
ATOM 777 O O . ASP A 1 97 ? -8.135 -15.748 2.558 1.00 93.50 97 ASP A O 1
ATOM 781 N N . GLY A 1 98 ? -7.265 -17.616 3.469 1.00 92.69 98 GLY A N 1
ATOM 782 C CA . GLY A 1 98 ? -6.289 -17.874 2.406 1.00 92.69 98 GLY A CA 1
ATOM 783 C C . GLY A 1 98 ? -4.980 -17.089 2.525 1.00 92.69 98 GLY A C 1
ATOM 784 O O . GLY A 1 98 ? -4.101 -17.272 1.686 1.00 92.69 98 GLY A O 1
ATOM 785 N N . TYR A 1 99 ? -4.817 -16.260 3.560 1.00 94.38 99 TYR A N 1
ATOM 786 C CA . TYR A 1 99 ? -3.581 -15.532 3.834 1.00 94.38 99 TYR A CA 1
ATOM 787 C C . TYR A 1 99 ? -3.024 -15.878 5.219 1.00 94.38 99 TYR A C 1
ATOM 789 O O . TYR A 1 99 ? -3.758 -16.239 6.136 1.00 94.38 99 TYR A O 1
ATOM 797 N N . TYR A 1 100 ? -1.706 -15.741 5.369 1.00 91.94 100 TYR A N 1
ATOM 798 C CA . TYR A 1 100 ? -0.991 -15.979 6.621 1.00 91.94 100 TYR A CA 1
ATOM 799 C C . TYR A 1 100 ? -0.192 -14.741 7.024 1.00 91.94 100 TYR A C 1
ATOM 801 O O . TYR A 1 100 ? 0.326 -14.026 6.167 1.00 91.94 100 TYR A O 1
ATOM 809 N N . GLY A 1 101 ? -0.051 -14.536 8.334 1.00 94.81 101 GLY A N 1
ATOM 810 C CA . GLY A 1 101 ? 0.748 -13.457 8.911 1.00 94.81 101 GLY A CA 1
ATOM 811 C C . GLY A 1 101 ? -0.086 -12.290 9.432 1.00 94.81 101 GLY A C 1
ATOM 812 O O . GLY A 1 101 ? -1.272 -12.417 9.721 1.00 94.81 101 GLY A O 1
ATOM 813 N N . THR A 1 102 ? 0.582 -11.160 9.617 1.00 96.25 102 THR A N 1
ATOM 814 C CA . THR A 1 102 ? 0.025 -9.903 10.125 1.00 96.25 102 THR A CA 1
ATOM 815 C C . THR A 1 102 ? -0.688 -9.105 9.034 1.00 96.25 102 THR A C 1
ATOM 817 O O . THR A 1 102 ? -0.582 -9.409 7.844 1.00 96.25 102 THR A O 1
ATOM 820 N N . ARG A 1 103 ? -1.339 -7.997 9.419 1.00 96.69 103 ARG A N 1
ATOM 821 C CA . ARG A 1 103 ? -1.890 -7.009 8.476 1.00 96.69 103 ARG A CA 1
ATOM 822 C C . ARG A 1 103 ? -0.878 -6.620 7.390 1.00 96.69 103 ARG A C 1
ATOM 824 O O . ARG A 1 103 ? -1.249 -6.499 6.225 1.00 96.69 103 ARG A O 1
ATOM 831 N N . MET A 1 104 ? 0.390 -6.441 7.764 1.00 96.69 104 MET A N 1
ATOM 832 C CA . MET A 1 104 ? 1.454 -6.042 6.837 1.00 96.69 104 MET A CA 1
ATOM 833 C C . MET A 1 104 ? 1.880 -7.171 5.900 1.00 96.69 104 MET A C 1
ATOM 835 O O . MET A 1 104 ? 2.108 -6.904 4.724 1.00 96.69 104 MET A O 1
ATOM 839 N N . ASP A 1 105 ? 1.910 -8.418 6.370 1.00 96.81 105 ASP A N 1
ATOM 840 C CA . ASP A 1 105 ? 2.227 -9.579 5.525 1.00 96.81 105 ASP A CA 1
ATOM 841 C C . ASP A 1 105 ? 1.147 -9.803 4.457 1.00 96.81 105 ASP A C 1
ATOM 843 O O . ASP A 1 105 ? 1.436 -10.026 3.275 1.00 96.81 105 ASP A O 1
ATOM 847 N N . ILE A 1 106 ? -0.117 -9.665 4.863 1.00 97.69 106 ILE A N 1
ATOM 848 C CA . ILE A 1 106 ? -1.277 -9.784 3.977 1.00 97.69 106 ILE A CA 1
ATOM 849 C C . ILE A 1 106 ? -1.263 -8.652 2.943 1.00 97.69 106 ILE A C 1
ATOM 851 O O . ILE A 1 106 ? -1.366 -8.910 1.742 1.00 97.69 106 ILE A O 1
ATOM 855 N N . LEU A 1 107 ? -1.079 -7.404 3.386 1.00 97.56 107 LEU A N 1
ATOM 856 C CA . LEU A 1 107 ? -1.037 -6.243 2.497 1.00 97.56 107 LEU A CA 1
ATOM 857 C C . LEU A 1 107 ? 0.134 -6.317 1.507 1.00 97.56 107 LEU A C 1
ATOM 859 O O . LEU A 1 107 ? -0.049 -6.069 0.315 1.00 97.56 107 LEU A O 1
ATOM 863 N N . MET A 1 108 ? 1.316 -6.724 1.974 1.00 97.31 108 MET A N 1
ATOM 864 C CA . MET A 1 108 ? 2.483 -6.963 1.124 1.00 97.31 108 MET A CA 1
ATOM 865 C C . MET A 1 108 ? 2.185 -8.007 0.045 1.00 97.31 108 MET A C 1
ATOM 867 O O . MET A 1 108 ? 2.520 -7.795 -1.119 1.00 97.31 108 MET A O 1
ATOM 871 N N . THR A 1 109 ? 1.520 -9.107 0.406 1.00 96.94 109 THR A N 1
ATOM 872 C CA . THR A 1 109 ? 1.142 -10.166 -0.541 1.00 96.94 109 THR A CA 1
ATOM 873 C C . THR A 1 109 ? 0.181 -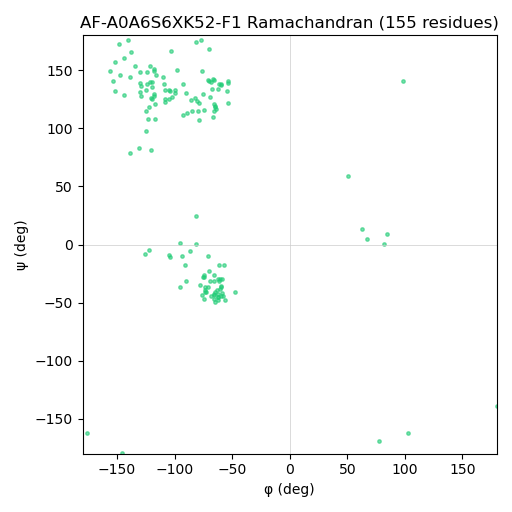9.645 -1.612 1.00 96.94 109 THR A C 1
ATOM 875 O O . THR A 1 109 ? 0.377 -9.903 -2.801 1.00 96.94 109 THR A O 1
ATOM 878 N N . LEU A 1 110 ? -0.834 -8.872 -1.212 1.00 97.25 110 LEU A N 1
ATOM 879 C CA . LEU A 1 110 ? -1.805 -8.272 -2.134 1.00 97.25 110 LEU A CA 1
ATOM 880 C C . LEU A 1 110 ? -1.141 -7.306 -3.120 1.00 97.25 110 LEU A C 1
ATOM 882 O O . LEU A 1 110 ? -1.366 -7.411 -4.326 1.00 97.25 110 LEU A O 1
ATOM 886 N N . ILE A 1 111 ? -0.284 -6.409 -2.624 1.00 96.81 111 ILE A N 1
ATOM 887 C CA . ILE A 1 111 ? 0.468 -5.471 -3.467 1.00 96.81 111 ILE A CA 1
ATOM 888 C C . ILE A 1 111 ? 1.389 -6.239 -4.413 1.00 96.81 111 ILE A C 1
ATOM 890 O O . ILE A 1 111 ? 1.412 -5.963 -5.611 1.00 96.81 111 ILE A O 1
ATOM 894 N N . ASN A 1 112 ? 2.107 -7.245 -3.913 1.00 96.12 112 ASN A N 1
ATOM 895 C CA . ASN A 1 112 ? 3.018 -8.027 -4.735 1.00 96.12 112 ASN A CA 1
ATOM 896 C C . ASN A 1 112 ? 2.294 -8.719 -5.894 1.00 96.12 112 ASN A C 1
ATOM 898 O O . ASN A 1 112 ? 2.753 -8.627 -7.029 1.00 96.12 112 ASN A O 1
ATOM 902 N N . ASN A 1 113 ? 1.133 -9.325 -5.636 1.00 95.19 113 ASN A N 1
ATOM 903 C CA . ASN A 1 113 ? 0.325 -9.977 -6.668 1.00 95.19 113 ASN A CA 1
ATOM 904 C C . ASN A 1 113 ? -0.141 -9.011 -7.765 1.00 95.19 113 ASN A C 1
ATOM 906 O O . ASN A 1 113 ? -0.296 -9.429 -8.908 1.00 95.19 113 ASN A O 1
ATOM 910 N N . ILE A 1 114 ? -0.343 -7.729 -7.443 1.00 94.56 114 ILE A N 1
ATOM 911 C CA . ILE A 1 114 ? -0.654 -6.685 -8.428 1.00 94.56 114 ILE A CA 1
ATOM 912 C C . ILE A 1 114 ? 0.597 -6.312 -9.229 1.00 94.56 114 ILE A C 1
ATOM 914 O O . ILE A 1 114 ? 0.533 -6.210 -10.454 1.00 94.56 114 ILE A O 1
ATOM 918 N N . MET A 1 115 ? 1.724 -6.103 -8.548 1.00 92.81 115 MET A N 1
ATOM 919 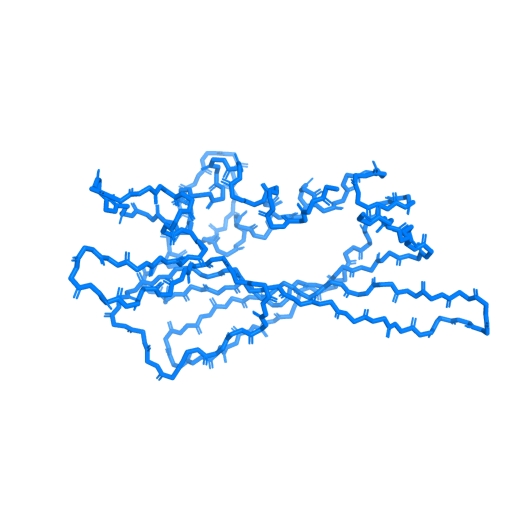C CA . MET A 1 115 ? 2.947 -5.553 -9.140 1.00 92.81 115 MET A CA 1
ATOM 920 C C . MET A 1 115 ? 3.649 -6.529 -10.090 1.00 92.81 115 MET A C 1
ATOM 922 O O . MET A 1 115 ? 4.167 -6.111 -11.125 1.00 92.81 115 MET A O 1
ATOM 926 N N . ILE A 1 116 ? 3.651 -7.829 -9.784 1.00 92.69 116 ILE A N 1
ATOM 927 C CA . ILE A 1 116 ? 4.382 -8.830 -10.580 1.00 92.69 116 ILE A CA 1
ATOM 928 C C . ILE A 1 116 ? 3.635 -9.290 -11.839 1.00 92.69 116 ILE A C 1
ATOM 930 O O . ILE A 1 116 ? 4.145 -10.144 -12.564 1.00 92.69 116 ILE A O 1
ATOM 934 N N . VAL A 1 117 ? 2.436 -8.764 -12.117 1.00 90.69 117 VAL A N 1
ATOM 935 C CA . VAL A 1 117 ? 1.688 -9.128 -13.328 1.00 90.69 117 VAL A CA 1
ATOM 936 C C . VAL A 1 117 ? 2.464 -8.651 -14.563 1.00 90.69 117 VAL A C 1
ATOM 938 O O . VAL A 1 117 ? 2.671 -7.442 -14.727 1.00 90.69 117 V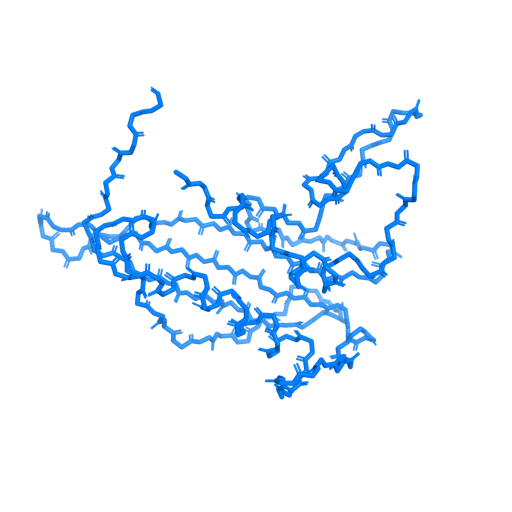AL A O 1
ATOM 941 N N . PRO A 1 118 ? 2.884 -9.561 -15.463 1.00 86.69 118 PRO A N 1
ATOM 942 C CA . PRO A 1 118 ? 3.646 -9.182 -16.643 1.00 86.69 118 PRO A CA 1
ATOM 943 C C . PRO A 1 118 ? 2.875 -8.211 -17.535 1.00 86.69 118 PRO A C 1
ATOM 945 O O . PRO A 1 118 ? 1.696 -8.406 -17.818 1.00 86.69 118 PRO A O 1
ATOM 948 N N . ASN A 1 119 ? 3.570 -7.191 -18.029 1.00 82.00 119 ASN A N 1
ATOM 949 C CA . ASN A 1 119 ? 3.074 -6.184 -18.964 1.00 82.00 119 ASN A CA 1
ATOM 950 C C . ASN A 1 119 ? 1.922 -5.303 -18.453 1.00 82.00 119 ASN A C 1
ATOM 952 O O . ASN A 1 119 ? 1.301 -4.590 -19.240 1.00 82.00 119 ASN A O 1
ATOM 956 N N . LYS A 1 120 ? 1.640 -5.319 -17.145 1.00 83.88 120 LYS A N 1
ATOM 957 C CA . LYS A 1 120 ? 0.565 -4.513 -16.553 1.00 83.88 120 LYS A CA 1
ATOM 958 C C . LYS A 1 120 ? 0.904 -3.020 -16.492 1.00 83.88 120 LYS A C 1
ATOM 960 O O . LYS A 1 120 ? 0.065 -2.177 -16.794 1.00 83.88 120 LYS A O 1
ATOM 965 N N . PHE A 1 121 ? 2.149 -2.700 -16.144 1.00 79.44 121 PHE A N 1
ATOM 966 C CA . PHE A 1 121 ? 2.608 -1.322 -15.912 1.00 79.44 121 PHE A CA 1
ATOM 967 C C . PHE A 1 121 ? 3.784 -0.893 -16.805 1.00 79.44 121 PHE A C 1
ATOM 969 O O . PHE A 1 121 ? 4.209 0.257 -16.757 1.00 79.44 121 PHE A O 1
ATOM 976 N N . GLY A 1 122 ? 4.330 -1.800 -17.616 1.00 70.44 122 GLY A N 1
ATOM 977 C CA . GLY A 1 122 ? 5.536 -1.574 -18.414 1.00 70.44 122 GLY A CA 1
ATOM 978 C C . GLY A 1 122 ? 5.851 -2.770 -19.307 1.00 70.44 122 GLY A C 1
ATOM 979 O O . GLY A 1 122 ? 4.975 -3.592 -19.551 1.00 70.44 122 GLY A O 1
ATOM 980 N N . ILE A 1 123 ? 7.080 -2.869 -19.816 1.00 72.00 123 ILE A N 1
ATOM 981 C CA . ILE A 1 123 ? 7.543 -4.082 -20.503 1.00 72.00 123 ILE A CA 1
ATOM 982 C C . ILE A 1 123 ? 8.004 -5.079 -19.435 1.00 72.00 123 ILE A C 1
ATOM 984 O O . ILE A 1 123 ? 8.836 -4.754 -18.595 1.00 72.00 123 ILE A O 1
ATOM 988 N N . GLY A 1 124 ? 7.465 -6.298 -19.469 1.00 77.12 124 GLY A N 1
ATOM 989 C CA . GLY A 1 124 ? 7.771 -7.323 -18.473 1.00 77.12 124 GLY A CA 1
ATOM 990 C C . GLY A 1 124 ? 7.040 -7.120 -17.142 1.00 77.12 124 GLY A C 1
ATOM 991 O O . GLY A 1 124 ? 6.085 -6.351 -17.041 1.00 77.12 124 GLY A O 1
ATOM 992 N N . ALA A 1 125 ? 7.447 -7.884 -16.131 1.00 82.50 125 ALA A N 1
ATOM 993 C CA . ALA A 1 125 ? 6.932 -7.782 -14.767 1.00 82.50 125 ALA A CA 1
ATOM 994 C C . ALA A 1 125 ? 7.880 -6.946 -13.903 1.00 82.50 125 ALA A C 1
ATOM 996 O O . AL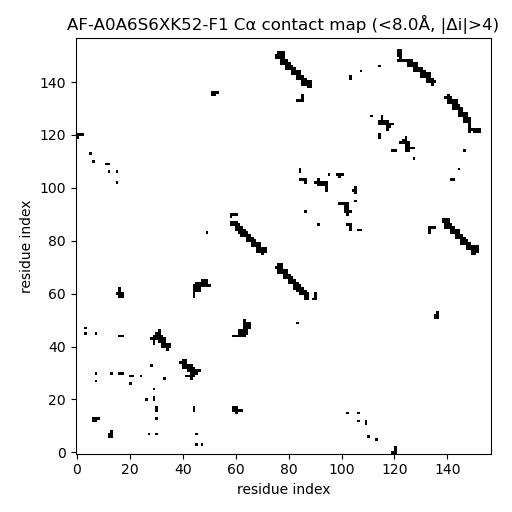A A 1 125 ? 9.096 -6.977 -14.107 1.00 82.50 125 ALA A O 1
ATOM 997 N N . PHE A 1 126 ? 7.338 -6.257 -12.897 1.00 89.50 126 PHE A N 1
ATOM 998 C CA . PHE A 1 126 ? 8.185 -5.689 -11.859 1.00 89.50 126 PHE A CA 1
ATOM 999 C C . PHE A 1 126 ? 8.926 -6.800 -11.114 1.00 89.50 126 PHE A C 1
ATOM 1001 O O . PHE A 1 126 ? 8.338 -7.797 -10.696 1.00 89.50 126 PHE A O 1
ATOM 1008 N N . ILE A 1 127 ? 10.221 -6.591 -10.908 1.00 92.19 127 ILE A N 1
ATOM 1009 C CA . ILE A 1 127 ? 11.086 -7.491 -10.157 1.00 92.19 127 ILE A CA 1
ATOM 1010 C C . ILE A 1 127 ? 11.098 -7.012 -8.701 1.00 92.19 127 ILE A C 1
ATOM 1012 O O . ILE A 1 127 ? 11.648 -5.934 -8.433 1.00 92.19 127 ILE A O 1
ATOM 1016 N N . PRO A 1 128 ? 10.517 -7.772 -7.754 1.00 94.69 128 PRO A N 1
ATOM 1017 C CA . PRO A 1 128 ? 10.575 -7.420 -6.344 1.00 94.69 128 PRO A CA 1
ATOM 1018 C C . PRO A 1 128 ? 12.015 -7.513 -5.829 1.00 94.69 128 PRO A C 1
ATOM 1020 O O . PRO A 1 128 ? 12.788 -8.399 -6.202 1.00 94.69 128 PRO A O 1
ATOM 1023 N N . LYS A 1 129 ? 12.380 -6.582 -4.954 1.00 95.81 129 LYS A N 1
ATOM 1024 C CA . LYS A 1 129 ? 13.575 -6.654 -4.108 1.00 95.81 129 LYS A CA 1
ATOM 1025 C C . LYS A 1 129 ? 13.166 -7.039 -2.690 1.00 95.81 129 LYS A C 1
ATOM 1027 O O . LYS A 1 129 ? 11.989 -6.983 -2.346 1.00 95.81 129 LYS A O 1
ATOM 1032 N N . GLU A 1 130 ? 14.151 -7.417 -1.880 1.00 95.44 130 GLU A N 1
ATOM 1033 C CA . GLU A 1 130 ? 13.934 -7.738 -0.470 1.00 95.44 130 GLU A CA 1
ATOM 1034 C C . GLU A 1 130 ? 13.222 -6.574 0.253 1.00 95.44 130 GLU A C 1
ATOM 1036 O O . GLU A 1 130 ? 13.745 -5.450 0.245 1.00 95.44 130 GLU A O 1
ATOM 1041 N N . PRO A 1 131 ? 12.039 -6.817 0.851 1.00 96.25 131 PRO A N 1
ATOM 1042 C CA . PRO A 1 131 ? 11.345 -5.836 1.675 1.00 96.25 131 PRO A CA 1
ATOM 1043 C C . PRO A 1 131 ? 12.205 -5.414 2.864 1.00 96.25 131 PRO A C 1
ATOM 1045 O O . PRO A 1 131 ? 12.828 -6.247 3.520 1.00 96.25 131 PRO A O 1
ATOM 1048 N N . ARG A 1 132 ? 12.218 -4.120 3.180 1.00 97.25 132 ARG A N 1
ATOM 1049 C CA . ARG A 1 132 ? 12.973 -3.595 4.328 1.00 97.25 132 ARG A CA 1
ATOM 1050 C C . ARG A 1 132 ? 12.026 -3.143 5.430 1.00 97.25 132 ARG A C 1
ATOM 1052 O O . ARG A 1 132 ? 11.041 -2.489 5.103 1.00 97.25 132 ARG A O 1
ATOM 1059 N N . PRO A 1 133 ? 12.305 -3.424 6.714 1.00 96.44 133 PRO A N 1
ATOM 1060 C CA . PRO A 1 133 ? 11.528 -2.864 7.815 1.00 96.44 133 PRO A CA 1
ATOM 1061 C C . PRO A 1 133 ? 11.455 -1.335 7.741 1.00 96.44 133 PRO A C 1
ATOM 1063 O O . PRO A 1 133 ? 12.460 -0.677 7.466 1.00 96.44 133 PRO A O 1
ATOM 1066 N N . TYR A 1 134 ? 10.280 -0.779 8.023 1.00 94.12 134 TYR A N 1
ATOM 1067 C CA . TYR A 1 134 ? 10.018 0.655 7.994 1.00 94.12 134 TYR A CA 1
ATOM 1068 C C . TYR A 1 134 ? 9.335 1.115 9.288 1.00 94.12 134 TYR A C 1
ATOM 1070 O O . TYR A 1 134 ? 8.364 0.512 9.749 1.00 94.12 134 TYR A O 1
ATOM 1078 N N . TYR A 1 135 ? 9.866 2.189 9.876 1.00 91.88 135 TYR A N 1
ATOM 1079 C CA . TYR A 1 135 ? 9.434 2.754 11.157 1.00 91.88 135 TYR A CA 1
ATOM 1080 C C . TYR A 1 135 ? 9.242 4.268 10.982 1.00 91.88 135 TYR A C 1
ATOM 1082 O O . TYR A 1 135 ? 10.174 5.026 11.251 1.00 91.88 135 TYR A O 1
ATOM 1090 N N . PRO A 1 136 ? 8.085 4.723 10.465 1.00 87.81 136 PRO A N 1
ATOM 1091 C CA . PRO A 1 136 ? 7.896 6.133 10.121 1.00 87.81 136 PRO A CA 1
ATOM 1092 C C . PRO A 1 136 ? 7.858 7.020 11.364 1.00 87.81 136 PRO A C 1
ATOM 1094 O O . PRO A 1 136 ? 8.499 8.064 11.398 1.00 87.81 136 PRO A O 1
ATOM 1097 N N . ILE A 1 137 ? 7.129 6.579 12.390 1.00 87.50 137 ILE A N 1
ATOM 1098 C CA . ILE A 1 137 ? 6.975 7.254 13.677 1.00 87.50 137 ILE A CA 1
ATOM 1099 C C . ILE A 1 137 ? 6.784 6.228 14.798 1.00 87.50 137 ILE A C 1
ATOM 1101 O O . ILE A 1 137 ? 6.616 5.027 14.557 1.00 87.50 137 ILE A O 1
ATOM 1105 N N . GLN A 1 138 ? 6.785 6.705 16.044 1.00 85.38 138 GLN A N 1
ATOM 1106 C CA . GLN A 1 138 ? 6.453 5.885 17.204 1.00 85.38 138 GLN A CA 1
ATOM 1107 C C . GLN A 1 138 ? 5.085 5.205 17.018 1.00 85.38 138 GLN A C 1
ATOM 1109 O O . GLN A 1 138 ? 4.147 5.802 16.505 1.00 85.38 138 GLN A O 1
ATOM 1114 N N . ASN A 1 139 ? 4.983 3.945 17.447 1.00 90.62 139 ASN A N 1
ATOM 1115 C CA . ASN A 1 139 ? 3.789 3.090 17.337 1.00 90.62 139 ASN A CA 1
ATOM 1116 C C . ASN A 1 139 ? 3.371 2.677 15.922 1.00 90.62 139 ASN A C 1
ATOM 1118 O O . ASN A 1 139 ? 2.397 1.946 15.788 1.00 90.62 139 ASN A O 1
ATOM 1122 N N . TYR A 1 140 ? 4.142 3.026 14.895 1.00 93.62 140 TYR A N 1
ATOM 1123 C CA . TYR A 1 140 ? 3.917 2.539 13.539 1.00 93.62 140 TYR A CA 1
ATOM 1124 C C . TYR A 1 140 ? 5.018 1.574 13.103 1.00 93.62 140 TYR A C 1
ATOM 1126 O O . TYR A 1 140 ? 6.187 1.715 13.472 1.00 93.62 140 TYR A O 1
ATOM 1134 N N . TYR A 1 141 ? 4.626 0.559 12.339 1.00 95.00 141 TYR A N 1
ATOM 1135 C CA . TYR A 1 141 ? 5.530 -0.436 11.773 1.00 95.00 141 TYR A CA 1
ATOM 1136 C C . TYR A 1 141 ? 5.016 -0.929 10.424 1.00 95.00 141 TYR A C 1
ATOM 1138 O O . TYR A 1 141 ? 3.809 -1.072 10.224 1.00 95.00 141 TYR A O 1
ATOM 1146 N N . GLY A 1 142 ? 5.943 -1.237 9.525 1.00 96.12 142 GLY A N 1
ATOM 1147 C CA . GLY A 1 142 ? 5.662 -1.997 8.320 1.00 96.12 142 GLY A CA 1
ATOM 1148 C C . GLY A 1 142 ? 6.913 -2.196 7.478 1.00 96.12 142 GLY A C 1
ATOM 1149 O O . GLY A 1 142 ? 7.990 -2.465 8.017 1.00 96.12 142 GLY A O 1
ATOM 1150 N N . TYR A 1 143 ? 6.771 -2.062 6.163 1.00 97.31 143 TYR A N 1
ATOM 1151 C CA . TYR A 1 143 ? 7.810 -2.390 5.196 1.00 97.31 143 TYR A CA 1
ATOM 1152 C C . TYR A 1 143 ? 7.913 -1.359 4.074 1.00 97.31 143 TYR A C 1
ATOM 1154 O O . TYR A 1 143 ? 6.913 -0.854 3.570 1.00 97.31 143 TYR A O 1
ATOM 1162 N N . THR A 1 144 ? 9.137 -1.116 3.618 1.00 97.06 144 THR A N 1
ATOM 1163 C CA . THR A 1 144 ? 9.412 -0.545 2.303 1.00 97.06 144 THR A CA 1
ATOM 1164 C C . THR A 1 144 ? 9.530 -1.687 1.301 1.00 97.06 144 THR A C 1
ATOM 1166 O O . THR A 1 144 ? 10.479 -2.475 1.346 1.00 97.06 144 THR A O 1
ATOM 1169 N N . LEU A 1 145 ? 8.579 -1.759 0.375 1.00 97.44 145 LEU A N 1
ATOM 1170 C CA . LEU A 1 145 ? 8.607 -2.647 -0.780 1.00 97.44 145 LEU A CA 1
ATOM 1171 C C . LEU A 1 145 ? 9.293 -1.914 -1.931 1.00 97.44 145 LEU A C 1
ATOM 1173 O O . LEU A 1 145 ? 8.969 -0.765 -2.224 1.00 97.44 145 LEU A O 1
ATOM 1177 N N . THR A 1 146 ? 10.262 -2.559 -2.575 1.00 96.25 146 THR A N 1
ATOM 1178 C CA . THR A 1 146 ? 10.958 -1.983 -3.730 1.00 96.25 146 THR A CA 1
A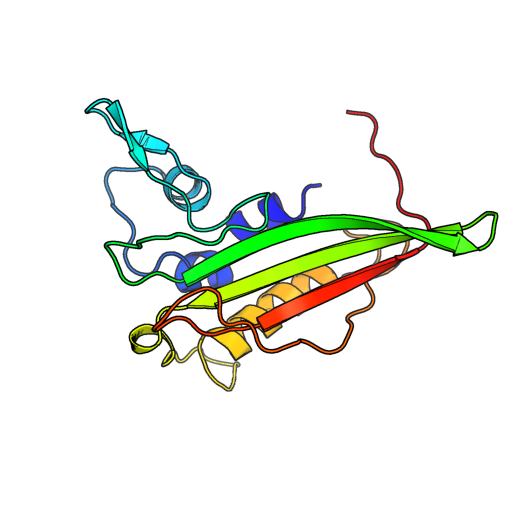TOM 1179 C C . THR A 1 146 ? 10.766 -2.882 -4.935 1.00 96.25 146 THR A C 1
ATOM 1181 O O . THR A 1 146 ? 11.098 -4.066 -4.896 1.00 96.25 146 THR A O 1
ATOM 1184 N N . TYR A 1 147 ? 10.283 -2.294 -6.020 1.00 94.25 147 TYR A N 1
ATOM 1185 C CA . TYR A 1 147 ? 10.071 -2.962 -7.293 1.00 94.25 147 TYR A CA 1
ATOM 1186 C C . TYR A 1 147 ? 10.914 -2.294 -8.370 1.00 94.25 147 TYR A C 1
ATOM 1188 O O . TYR A 1 147 ? 11.036 -1.070 -8.394 1.00 94.25 147 TYR A O 1
ATOM 1196 N N . VAL A 1 148 ? 11.499 -3.093 -9.261 1.00 91.19 148 VAL A N 1
ATOM 1197 C CA . VAL A 1 148 ? 12.338 -2.594 -10.357 1.00 91.19 148 VAL A CA 1
ATOM 1198 C C . VAL A 1 148 ? 11.808 -3.101 -11.685 1.00 91.19 148 VAL A C 1
ATOM 1200 O O . VAL A 1 148 ? 11.550 -4.295 -11.820 1.00 91.19 148 VAL A O 1
ATOM 1203 N N . VAL A 1 149 ? 11.687 -2.217 -12.670 1.00 86.12 149 VAL A N 1
ATOM 1204 C CA . VAL A 1 149 ? 11.413 -2.602 -14.057 1.00 86.12 149 VAL A CA 1
ATOM 1205 C C . VAL A 1 149 ? 12.420 -1.921 -14.994 1.00 86.12 149 VAL A C 1
ATOM 1207 O O . VAL A 1 149 ? 12.614 -0.704 -14.889 1.00 86.12 149 VAL A O 1
ATOM 1210 N N . PRO A 1 150 ? 13.106 -2.681 -15.868 1.00 76.88 150 PRO A N 1
ATOM 1211 C CA . PRO A 1 150 ? 13.926 -2.108 -16.929 1.00 76.88 150 PRO A CA 1
ATOM 1212 C C . PRO A 1 150 ? 13.046 -1.588 -18.074 1.00 76.88 150 PRO A C 1
ATOM 1214 O O . PRO A 1 150 ? 11.982 -2.146 -18.335 1.00 76.88 150 PRO A O 1
ATOM 1217 N N . ASP A 1 151 ? 13.499 -0.539 -18.764 1.00 65.62 151 ASP A N 1
ATOM 1218 C CA . ASP A 1 151 ? 12.899 -0.031 -20.010 1.00 65.62 151 ASP A CA 1
ATOM 1219 C C . ASP A 1 151 ? 11.378 0.212 -19.924 1.00 65.62 151 ASP A C 1
ATOM 1221 O O . ASP A 1 151 ? 10.556 -0.354 -20.655 1.00 65.62 151 ASP A O 1
ATOM 1225 N N . PHE A 1 152 ? 10.982 1.083 -18.995 1.00 65.19 152 PHE A N 1
ATOM 1226 C CA . PHE A 1 152 ? 9.588 1.486 -18.833 1.00 65.19 152 PHE A CA 1
ATOM 1227 C C . PHE A 1 152 ? 9.104 2.327 -20.031 1.00 65.19 152 PHE A C 1
ATOM 1229 O O . PHE A 1 152 ? 9.811 3.194 -20.544 1.00 65.19 152 PHE A O 1
ATOM 1236 N N . LYS A 1 153 ? 7.866 2.099 -20.491 1.00 57.25 153 LYS A N 1
ATOM 1237 C CA . LYS A 1 153 ? 7.253 2.931 -21.539 1.00 57.25 153 LYS A CA 1
ATOM 1238 C C . LYS A 1 153 ? 6.737 4.231 -20.924 1.00 57.25 153 LYS A C 1
ATOM 1240 O O . LYS A 1 153 ? 5.845 4.195 -20.081 1.00 57.25 153 LYS A O 1
ATOM 1245 N N . TRP A 1 154 ? 7.214 5.379 -21.404 1.00 53.25 154 TRP A N 1
ATOM 1246 C CA . TRP A 1 154 ? 6.525 6.649 -21.166 1.00 53.25 154 TRP A CA 1
ATOM 1247 C C . TRP A 1 154 ? 5.150 6.617 -21.837 1.00 53.25 154 TRP A C 1
ATOM 1249 O O . TRP A 1 154 ? 5.045 6.529 -23.062 1.00 53.25 154 TRP A O 1
ATOM 1259 N N . TYR A 1 155 ? 4.085 6.709 -21.043 1.00 45.22 155 TYR A N 1
ATOM 1260 C CA . TYR A 1 155 ? 2.762 7.018 -21.572 1.00 45.22 155 TYR A CA 1
ATOM 1261 C C . TYR A 1 155 ? 2.698 8.532 -21.806 1.00 45.22 155 TYR A C 1
ATOM 1263 O O . TYR A 1 155 ? 2.780 9.305 -20.850 1.00 45.22 155 TYR A O 1
ATOM 1271 N N . LYS A 1 156 ? 2.577 8.974 -23.065 1.00 36.91 156 LYS A N 1
ATOM 1272 C CA . LYS A 1 156 ? 2.165 10.357 -23.343 1.00 36.91 156 LYS A CA 1
ATOM 1273 C C . LYS A 1 156 ? 0.724 10.499 -22.853 1.00 36.91 156 LYS A C 1
ATOM 1275 O O . LYS A 1 156 ? -0.145 9.793 -23.357 1.00 36.91 156 LYS A O 1
ATOM 1280 N N . ARG A 1 157 ? 0.512 11.340 -21.837 1.00 37.50 157 ARG A N 1
ATOM 1281 C CA . ARG A 1 157 ? -0.827 11.830 -21.492 1.00 37.50 157 ARG A CA 1
ATOM 1282 C C . ARG A 1 157 ? -1.401 12.618 -22.662 1.00 37.50 157 ARG A C 1
ATOM 1284 O O . ARG A 1 157 ? -0.604 13.325 -23.321 1.00 37.50 157 ARG A O 1
#